Protein AF-A0A9Q0TEE4-F1 (afdb_monomer)

Nearest PDB structures (foldseek):
  4i93-assembly2_B  TM=7.986E-01  e=1.213E-07  Arabidopsis thaliana
  4i93-assembly1_A  TM=7.751E-01  e=2.037E-07  Arabidopsis thaliana
  5hu9-assembly1_A  TM=5.700E-01  e=3.978E-02  Homo sapiens
  2w5a-assembly1_A  TM=5.137E-01  e=2.697E-02  Homo sapiens
  7l26-assembly4_D  TM=6.341E-01  e=3.375E-01  Homo sapiens

pLDDT: mean 75.53, std 20.06, range [33.5, 95.44]

Structure (mmCIF, N/CA/C/O backbone):
data_AF-A0A9Q0TEE4-F1
#
_entry.id   AF-A0A9Q0TEE4-F1
#
loop_
_atom_site.group_PDB
_atom_site.id
_atom_site.type_symbol
_atom_site.l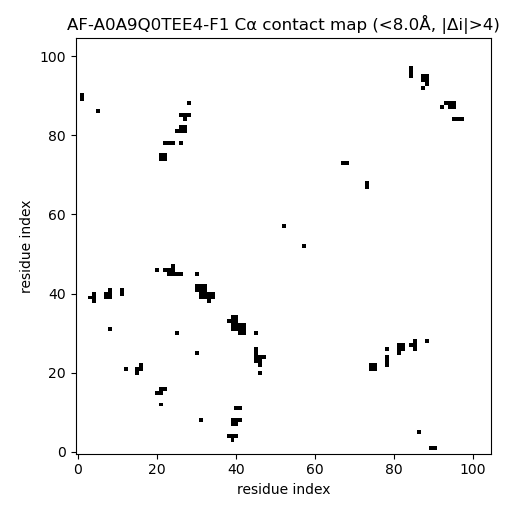abel_atom_id
_atom_site.label_alt_id
_atom_site.label_comp_id
_atom_site.label_asym_id
_atom_site.label_entity_id
_atom_site.label_seq_id
_atom_site.pdbx_PDB_ins_code
_atom_site.Cartn_x
_atom_site.Cartn_y
_atom_site.Cartn_z
_atom_site.occupancy
_atom_site.B_iso_or_equiv
_atom_site.auth_seq_id
_atom_site.auth_comp_id
_atom_site.auth_asym_id
_atom_site.auth_atom_id
_atom_site.pdbx_PDB_model_num
ATOM 1 N N . MET A 1 1 ? 1.649 -3.316 -15.349 1.00 74.81 1 MET A N 1
ATOM 2 C CA . MET A 1 1 ? 2.320 -3.959 -14.197 1.00 74.81 1 MET A CA 1
ATOM 3 C C . MET A 1 1 ? 2.510 -2.993 -13.023 1.00 74.81 1 MET A C 1
ATOM 5 O O . MET A 1 1 ? 1.834 -3.155 -12.020 1.00 74.81 1 MET A O 1
ATOM 9 N N . ARG A 1 2 ? 3.363 -1.956 -13.114 1.00 87.81 2 ARG A N 1
ATOM 10 C CA . ARG A 1 2 ? 3.638 -1.052 -11.967 1.00 87.81 2 ARG A CA 1
ATOM 11 C C . ARG A 1 2 ? 2.439 -0.177 -11.565 1.00 87.81 2 ARG A C 1
ATOM 13 O O . ARG A 1 2 ? 2.042 -0.183 -10.410 1.00 87.81 2 ARG A O 1
ATOM 20 N N . LEU A 1 3 ? 1.802 0.497 -12.526 1.00 89.00 3 LEU A N 1
ATOM 21 C CA . LEU A 1 3 ? 0.612 1.333 -12.278 1.00 89.00 3 LEU A CA 1
ATOM 22 C C . LEU A 1 3 ? -0.586 0.532 -11.747 1.00 89.00 3 LEU A C 1
ATOM 24 O O . LEU A 1 3 ? -1.297 0.990 -10.857 1.00 89.00 3 LEU A O 1
ATOM 28 N N . SER A 1 4 ? -0.786 -0.687 -12.257 1.00 88.69 4 SER A N 1
ATOM 29 C CA . SER A 1 4 ? -1.828 -1.581 -11.755 1.00 88.69 4 SER A CA 1
ATOM 30 C C . SER A 1 4 ? -1.551 -1.990 -10.307 1.00 88.69 4 SER A C 1
ATOM 32 O O . SER A 1 4 ? -2.486 -2.003 -9.515 1.00 88.69 4 SER A O 1
ATOM 34 N N . ALA A 1 5 ? -0.295 -2.242 -9.921 1.00 90.31 5 ALA A N 1
ATOM 35 C CA . ALA A 1 5 ? 0.065 -2.500 -8.524 1.00 90.31 5 ALA A CA 1
ATOM 36 C C . ALA A 1 5 ? -0.243 -1.315 -7.609 1.00 90.31 5 ALA A C 1
ATOM 38 O O . ALA A 1 5 ? -0.932 -1.495 -6.609 1.00 90.31 5 ALA A O 1
ATOM 39 N N . VAL A 1 6 ? 0.155 -0.101 -7.996 1.00 93.56 6 VAL A N 1
ATOM 40 C CA . VAL A 1 6 ? -0.167 1.122 -7.241 1.00 93.56 6 VAL A CA 1
ATOM 41 C C . VAL A 1 6 ? -1.671 1.253 -7.000 1.00 93.56 6 VAL A C 1
ATOM 43 O O . VAL A 1 6 ? -2.098 1.489 -5.871 1.00 93.56 6 VAL A O 1
ATOM 46 N N . LEU A 1 7 ? -2.483 1.061 -8.043 1.00 94.50 7 LEU A N 1
ATOM 47 C CA . LEU A 1 7 ? -3.934 1.193 -7.942 1.00 94.50 7 LEU A CA 1
ATOM 48 C C . LEU A 1 7 ? -4.553 0.155 -6.994 1.00 94.50 7 LEU A C 1
ATOM 50 O O . LEU A 1 7 ? -5.421 0.499 -6.193 1.00 94.50 7 LEU A O 1
ATOM 54 N N . HIS A 1 8 ? -4.126 -1.107 -7.069 1.00 94.12 8 HIS A N 1
ATOM 55 C CA . HIS A 1 8 ? -4.634 -2.155 -6.176 1.00 94.12 8 HIS A CA 1
ATOM 56 C C . HIS A 1 8 ? -4.228 -1.911 -4.721 1.00 94.12 8 HIS A C 1
ATOM 58 O O . HIS A 1 8 ? -5.051 -2.083 -3.824 1.00 94.12 8 HIS A O 1
ATOM 64 N N . LEU A 1 9 ? -2.998 -1.449 -4.484 1.00 94.00 9 LEU A N 1
ATOM 65 C CA . LEU A 1 9 ? -2.518 -1.116 -3.144 1.00 94.00 9 LEU A CA 1
ATOM 66 C C . LEU A 1 9 ? -3.269 0.080 -2.552 1.00 94.00 9 LEU A C 1
ATOM 68 O O . LEU A 1 9 ? -3.688 0.017 -1.398 1.00 94.00 9 LEU A O 1
ATOM 72 N N . ALA A 1 10 ? -3.518 1.125 -3.346 1.00 94.75 10 ALA A N 1
ATOM 73 C CA . ALA A 1 10 ? -4.330 2.264 -2.922 1.00 94.75 10 ALA A CA 1
ATOM 74 C C . ALA A 1 10 ? -5.752 1.827 -2.528 1.00 94.75 10 ALA A C 1
ATOM 76 O O . ALA A 1 10 ? -6.230 2.182 -1.450 1.00 94.75 10 ALA A O 1
ATOM 77 N N . LYS A 1 11 ? -6.395 0.978 -3.345 1.00 95.44 11 LYS A N 1
ATOM 78 C CA . LYS A 1 11 ? -7.716 0.399 -3.035 1.00 95.44 11 LYS A CA 1
ATOM 79 C C . LYS A 1 11 ? -7.695 -0.443 -1.757 1.00 95.44 11 LYS A C 1
ATOM 81 O O . LYS A 1 11 ? -8.635 -0.385 -0.968 1.00 95.44 11 LYS A O 1
ATOM 86 N N . ALA A 1 12 ? -6.633 -1.216 -1.531 1.00 94.38 12 ALA A N 1
ATOM 87 C CA . ALA A 1 12 ? -6.485 -2.017 -0.320 1.00 94.38 12 ALA A CA 1
ATOM 88 C C . ALA A 1 12 ? -6.349 -1.136 0.934 1.00 94.38 12 ALA A C 1
ATOM 90 O O . ALA A 1 12 ? -7.005 -1.407 1.941 1.00 94.38 12 ALA A O 1
ATOM 91 N N . LEU A 1 13 ? -5.557 -0.062 0.872 1.00 93.12 13 LEU A N 1
ATOM 92 C CA . LEU A 1 13 ? -5.407 0.896 1.974 1.00 93.12 13 LEU A CA 1
ATOM 93 C C . LEU A 1 13 ? -6.707 1.664 2.253 1.00 93.12 13 LEU A C 1
ATOM 95 O O . LEU A 1 13 ? -7.097 1.814 3.415 1.00 93.12 13 LEU A O 1
ATOM 99 N N . GLU A 1 14 ? -7.424 2.088 1.209 1.00 93.94 14 GLU A N 1
ATOM 100 C CA . GLU A 1 14 ? -8.750 2.704 1.342 1.00 93.94 14 GLU A CA 1
ATOM 101 C C . GLU A 1 14 ? -9.732 1.743 2.026 1.00 93.94 14 GLU A C 1
ATOM 103 O O . GLU A 1 14 ? -10.415 2.113 2.985 1.00 93.94 14 GLU A O 1
ATOM 108 N N . TYR A 1 15 ? -9.765 0.480 1.588 1.00 94.12 15 TYR A N 1
ATOM 109 C CA . TYR A 1 15 ? -10.594 -0.552 2.203 1.00 94.12 15 TYR A CA 1
ATOM 110 C C . TYR A 1 15 ? -10.258 -0.749 3.687 1.00 94.12 15 TYR A C 1
ATOM 112 O O . TYR A 1 15 ? -11.165 -0.779 4.523 1.00 94.12 15 TYR A O 1
ATOM 120 N N . CYS A 1 16 ? -8.971 -0.832 4.038 1.00 90.56 16 CYS A N 1
ATOM 121 C CA . CYS A 1 16 ? -8.532 -0.959 5.429 1.00 90.56 16 CYS A CA 1
ATOM 122 C C . CYS A 1 16 ? -8.998 0.237 6.268 1.00 90.56 16 CYS A C 1
ATOM 124 O O . CYS A 1 16 ? -9.577 0.052 7.342 1.00 90.56 16 CYS A O 1
ATOM 126 N N . THR A 1 17 ? -8.854 1.449 5.732 1.00 88.12 17 THR A N 1
ATOM 127 C CA . THR A 1 17 ? -9.300 2.693 6.374 1.00 88.12 17 THR A CA 1
ATOM 128 C C . THR A 1 17 ? -10.808 2.679 6.623 1.00 88.12 17 THR A C 1
ATOM 130 O O . THR A 1 17 ? -11.253 2.902 7.750 1.00 88.12 17 THR A O 1
ATOM 133 N N . ARG A 1 18 ? -11.608 2.302 5.616 1.00 89.62 18 ARG A N 1
ATOM 134 C CA . ARG A 1 18 ? -13.073 2.169 5.731 1.00 89.62 18 ARG A CA 1
ATOM 135 C C . ARG A 1 18 ? -13.511 1.104 6.739 1.00 89.62 18 ARG A C 1
ATOM 137 O O . ARG A 1 18 ? -14.613 1.192 7.273 1.00 89.62 18 ARG A O 1
ATOM 144 N N . LYS A 1 19 ? -12.670 0.104 7.013 1.00 89.50 19 LYS A N 1
ATOM 145 C CA . LYS A 1 19 ? -12.896 -0.932 8.035 1.00 89.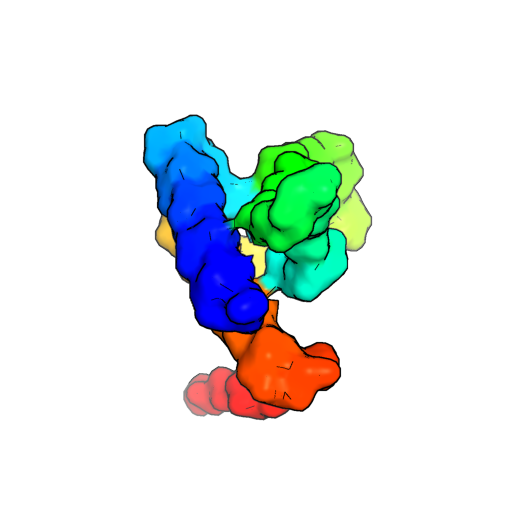50 19 LYS A CA 1
ATOM 146 C C . LYS A 1 19 ? -12.353 -0.557 9.421 1.00 89.50 19 LYS A C 1
ATOM 148 O O . LYS A 1 19 ? -12.301 -1.420 10.295 1.00 89.50 19 LYS A O 1
ATOM 153 N N . GLY A 1 20 ? -11.947 0.696 9.636 1.00 84.12 20 GLY A N 1
ATOM 154 C CA . GLY A 1 20 ? -11.409 1.170 10.917 1.00 84.12 20 GLY A CA 1
ATOM 155 C C . GLY A 1 20 ? -9.959 0.749 11.179 1.00 84.12 20 GLY A C 1
ATOM 156 O O . GLY A 1 20 ? -9.486 0.840 12.309 1.00 84.12 20 GLY A O 1
ATOM 157 N N . ARG A 1 21 ? -9.240 0.285 10.150 1.00 84.62 21 ARG A N 1
ATOM 158 C CA . ARG A 1 21 ? -7.826 -0.118 10.199 1.00 84.62 21 ARG A CA 1
ATOM 159 C C . ARG A 1 21 ? -6.977 0.846 9.369 1.00 84.62 21 ARG A C 1
ATOM 161 O O . ARG A 1 21 ? -6.389 0.463 8.367 1.00 84.62 21 ARG A O 1
ATOM 168 N N . ALA A 1 22 ? -6.959 2.115 9.771 1.00 84.12 22 ALA A N 1
ATOM 169 C CA . ALA A 1 22 ? -6.215 3.167 9.070 1.00 84.12 22 ALA A CA 1
ATOM 170 C C . ALA A 1 22 ? -4.688 3.097 9.286 1.00 84.12 22 ALA A C 1
ATOM 172 O O . ALA A 1 22 ? -3.940 3.761 8.580 1.00 84.12 22 ALA A O 1
ATOM 173 N N . LEU A 1 23 ? -4.222 2.303 10.257 1.00 84.56 23 LEU A N 1
ATOM 174 C CA . LEU A 1 23 ? -2.804 2.083 10.534 1.00 84.56 23 LEU A CA 1
ATOM 175 C C . LEU A 1 23 ? -2.277 0.882 9.751 1.00 84.56 23 LEU A C 1
ATOM 177 O O . LEU A 1 23 ? -2.869 -0.197 9.798 1.00 84.56 23 LEU A O 1
ATOM 181 N N . TYR A 1 24 ? -1.135 1.069 9.096 1.00 86.94 24 TYR A N 1
ATOM 182 C CA . TYR A 1 24 ? -0.375 0.005 8.454 1.00 86.94 24 TYR A CA 1
ATOM 183 C C . TYR A 1 24 ? 1.111 0.191 8.772 1.00 86.94 24 TYR A C 1
ATOM 185 O O . TYR A 1 24 ? 1.709 1.205 8.418 1.00 86.94 24 TYR A O 1
ATOM 193 N N . HIS A 1 25 ? 1.707 -0.783 9.448 1.00 84.38 25 HIS A N 1
ATOM 194 C CA . HIS A 1 25 ? 3.104 -0.749 9.859 1.00 84.38 25 HIS A CA 1
ATOM 195 C C . HIS A 1 25 ? 4.024 -1.235 8.736 1.00 84.38 25 HIS A C 1
ATOM 197 O O . HIS A 1 25 ? 3.739 -2.243 8.087 1.00 84.38 25 HIS A O 1
ATOM 203 N N . ASP A 1 26 ? 5.149 -0.535 8.555 1.00 82.81 26 ASP A N 1
ATOM 204 C CA . ASP A 1 26 ? 6.235 -0.945 7.655 1.00 82.81 26 ASP A CA 1
ATOM 205 C C . ASP A 1 26 ? 5.763 -1.189 6.204 1.00 82.81 26 ASP A C 1
ATOM 207 O O . ASP A 1 26 ? 6.038 -2.223 5.591 1.00 82.81 26 ASP A O 1
ATOM 211 N N . LEU A 1 27 ? 4.983 -0.247 5.656 1.00 89.69 27 LEU A N 1
ATOM 212 C CA . LEU A 1 27 ? 4.552 -0.284 4.258 1.00 89.69 27 LEU A CA 1
ATOM 213 C C . LEU A 1 27 ? 5.754 -0.034 3.332 1.00 89.69 27 LEU A C 1
ATOM 215 O O . LEU A 1 27 ? 6.272 1.076 3.262 1.00 89.69 27 LEU A O 1
ATOM 219 N N . ASN A 1 28 ? 6.175 -1.067 2.604 1.00 89.31 28 ASN A N 1
ATOM 220 C CA . ASN A 1 28 ? 7.288 -1.036 1.655 1.00 89.31 28 ASN A CA 1
ATOM 221 C C . ASN A 1 28 ? 7.057 -2.063 0.524 1.00 89.31 28 ASN A C 1
ATOM 223 O O . ASN A 1 28 ? 6.065 -2.800 0.538 1.00 89.31 28 ASN A O 1
ATOM 227 N N . ALA A 1 29 ? 7.965 -2.133 -0.455 1.00 89.75 29 ALA A N 1
ATOM 228 C CA . ALA A 1 29 ? 7.836 -3.039 -1.600 1.00 89.75 29 ALA A CA 1
ATOM 229 C C . ALA A 1 29 ? 7.711 -4.531 -1.212 1.00 89.75 29 ALA A C 1
ATOM 231 O O . ALA A 1 29 ? 7.000 -5.270 -1.887 1.00 89.75 29 ALA A O 1
ATOM 232 N N . TYR A 1 30 ? 8.310 -4.972 -0.098 1.00 89.75 30 TYR A N 1
ATOM 233 C CA . TYR A 1 30 ? 8.218 -6.359 0.388 1.00 89.75 30 TYR A CA 1
ATOM 234 C C . TYR A 1 30 ? 6.831 -6.721 0.936 1.00 89.75 30 TYR A C 1
ATOM 236 O O . TYR A 1 30 ? 6.510 -7.897 1.102 1.00 89.75 30 TYR A O 1
ATOM 244 N N . ARG A 1 31 ? 5.986 -5.725 1.227 1.00 89.88 31 ARG A N 1
ATOM 245 C CA . ARG A 1 31 ? 4.595 -5.936 1.658 1.00 89.88 31 ARG A CA 1
ATOM 246 C C . ARG A 1 31 ? 3.621 -6.107 0.491 1.00 89.88 31 ARG A C 1
ATOM 248 O O . ARG A 1 31 ? 2.443 -6.378 0.736 1.00 89.88 31 ARG A O 1
ATOM 255 N N . VAL A 1 32 ? 4.097 -5.948 -0.744 1.00 93.00 32 VAL A N 1
ATOM 256 C CA . VAL A 1 32 ? 3.333 -6.158 -1.976 1.00 93.00 32 VAL A CA 1
ATOM 257 C C . VAL A 1 32 ? 3.564 -7.587 -2.447 1.00 93.00 32 VAL A C 1
ATOM 259 O O . VAL A 1 32 ? 4.665 -7.953 -2.846 1.00 93.00 32 VAL A O 1
ATOM 262 N N . LEU A 1 33 ? 2.518 -8.398 -2.380 1.00 94.31 33 LEU A N 1
ATOM 263 C CA . LEU A 1 33 ? 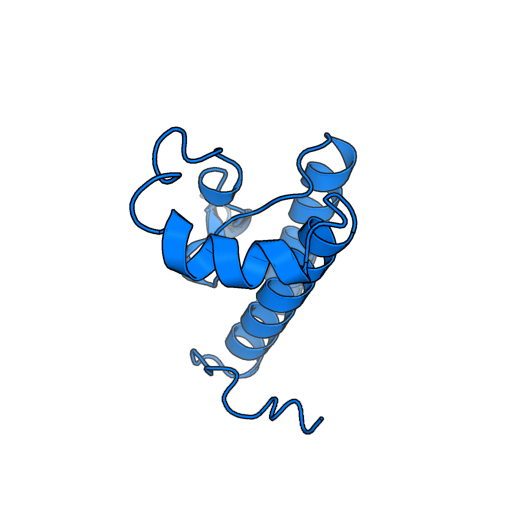2.537 -9.801 -2.777 1.00 94.31 33 LEU A CA 1
ATOM 264 C C . LEU A 1 33 ? 1.794 -9.968 -4.099 1.00 94.31 33 LEU A C 1
ATOM 266 O O . LEU A 1 33 ? 0.976 -9.127 -4.458 1.00 94.31 33 LEU A O 1
ATOM 270 N N . PHE A 1 34 ? 2.049 -11.062 -4.803 1.00 94.12 34 PHE A N 1
ATOM 271 C CA . PHE A 1 34 ? 1.311 -11.431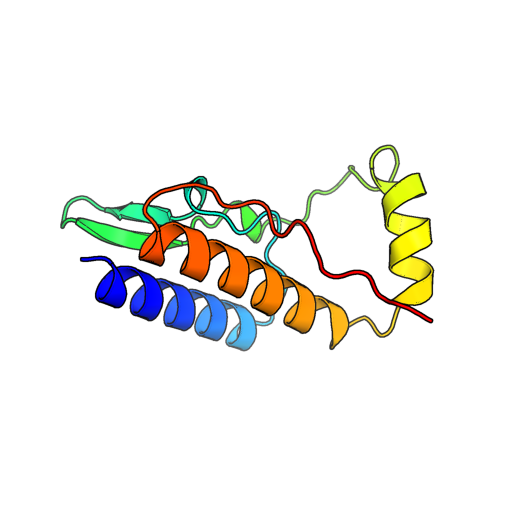 -6.006 1.00 94.12 34 PHE A CA 1
ATOM 272 C C . PHE A 1 34 ? 0.616 -12.763 -5.750 1.00 94.12 34 PHE A C 1
ATOM 274 O O . PHE A 1 34 ? 1.213 -13.656 -5.148 1.00 94.12 34 PHE A O 1
ATOM 281 N N . ASP A 1 35 ? -0.655 -12.865 -6.129 1.00 93.69 35 ASP A N 1
ATOM 282 C CA . ASP A 1 35 ? -1.368 -14.141 -6.093 1.00 93.69 35 ASP A CA 1
ATOM 283 C C . ASP A 1 35 ? -1.048 -15.008 -7.320 1.00 93.69 35 ASP A C 1
ATOM 285 O O . ASP A 1 35 ? -0.213 -14.651 -8.152 1.00 93.69 35 ASP A O 1
ATOM 289 N N . GLU A 1 36 ? -1.700 -16.167 -7.409 1.00 95.44 36 GLU A N 1
ATOM 290 C CA . GLU A 1 36 ? -1.507 -17.150 -8.484 1.00 95.44 36 GLU A CA 1
ATOM 291 C C . GLU A 1 36 ? -1.826 -16.581 -9.877 1.00 95.44 36 GLU A C 1
ATOM 293 O O . GLU A 1 36 ? -1.198 -16.970 -10.858 1.00 95.44 36 GLU A O 1
ATOM 298 N N . ASP A 1 37 ? -2.726 -15.598 -9.950 1.00 93.56 37 ASP A N 1
ATOM 299 C CA . ASP A 1 37 ? -3.103 -14.897 -11.180 1.00 93.56 37 ASP A CA 1
ATOM 300 C C . ASP A 1 37 ? -2.166 -13.713 -11.500 1.00 93.56 37 ASP A C 1
ATOM 302 O O . ASP A 1 37 ? -2.362 -12.988 -12.479 1.00 93.56 37 ASP A O 1
ATOM 306 N N . GLY A 1 38 ? -1.151 -13.467 -10.664 1.00 90.31 38 GLY A N 1
ATOM 307 C CA . GLY A 1 38 ? -0.245 -12.329 -10.795 1.00 90.31 38 GLY A CA 1
ATOM 308 C C . GLY A 1 38 ? -0.872 -10.991 -10.389 1.00 90.31 38 GLY A C 1
ATOM 309 O O . GLY A 1 38 ? -0.343 -9.930 -10.743 1.00 90.31 38 GLY A O 1
ATOM 310 N N . ASN A 1 39 ? -1.978 -11.002 -9.639 1.00 91.69 39 ASN A N 1
ATOM 311 C CA . ASN A 1 39 ? -2.599 -9.787 -9.128 1.00 91.69 39 ASN A CA 1
ATOM 312 C C . ASN A 1 39 ? -1.893 -9.300 -7.852 1.00 91.69 39 ASN A C 1
ATOM 314 O O . ASN A 1 39 ? -1.678 -10.074 -6.915 1.00 91.69 39 ASN A O 1
ATOM 318 N N . PRO A 1 40 ? -1.567 -7.999 -7.771 1.00 93.88 40 PRO A N 1
ATOM 319 C CA . PRO A 1 40 ? -0.907 -7.422 -6.609 1.00 93.88 40 PRO A CA 1
ATOM 320 C C . PRO A 1 40 ? -1.866 -7.321 -5.413 1.00 93.88 40 PRO A C 1
ATOM 322 O O . PRO A 1 40 ? -2.955 -6.750 -5.513 1.00 93.88 40 PRO A O 1
ATOM 325 N N . LYS A 1 41 ? -1.430 -7.823 -4.256 1.00 93.88 41 LYS A N 1
ATOM 326 C CA . LYS A 1 41 ? -2.140 -7.817 -2.972 1.00 93.88 41 LYS A CA 1
ATOM 327 C C . LYS A 1 41 ? -1.283 -7.194 -1.877 1.00 93.88 41 LYS A C 1
ATOM 329 O O . LYS A 1 41 ? -0.067 -7.362 -1.840 1.00 93.88 41 LYS A O 1
ATOM 334 N N . LEU A 1 42 ? -1.935 -6.491 -0.955 1.00 94.19 42 LEU A N 1
ATOM 335 C CA . LEU A 1 42 ? -1.286 -5.953 0.236 1.00 94.19 42 LEU A CA 1
ATOM 336 C C . LEU A 1 42 ? -1.279 -7.013 1.344 1.00 94.19 42 LEU A C 1
ATOM 338 O O . LEU A 1 42 ? -2.322 -7.587 1.660 1.00 94.19 42 LEU A O 1
ATOM 342 N N . SER A 1 43 ? -0.114 -7.266 1.936 1.00 93.19 43 SER A N 1
ATOM 343 C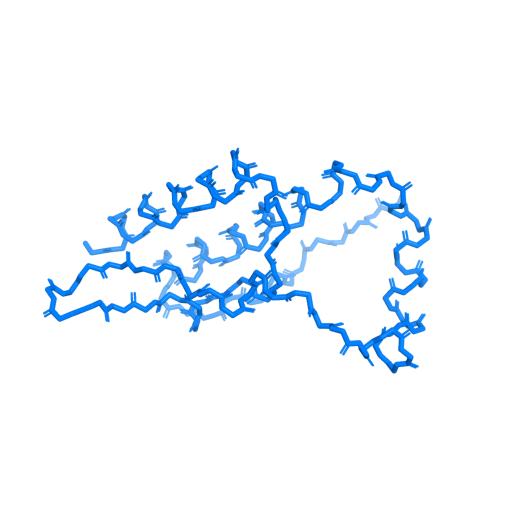 CA . SER A 1 43 ? 0.022 -8.205 3.052 1.00 93.19 43 SER A CA 1
ATOM 344 C C . SER A 1 43 ? -0.819 -7.786 4.269 1.00 93.19 43 SER A C 1
ATOM 346 O O . SER A 1 43 ? -0.861 -6.620 4.644 1.00 93.19 43 SER A O 1
ATOM 348 N N . SER A 1 44 ? -1.464 -8.729 4.958 1.00 90.06 44 SER A N 1
ATOM 349 C CA . SER A 1 44 ? -2.217 -8.420 6.184 1.00 90.06 44 SER A CA 1
ATOM 350 C C . SER A 1 44 ? -1.328 -8.222 7.416 1.00 90.06 44 SER A C 1
ATOM 352 O O . SER A 1 44 ? -1.806 -7.706 8.425 1.00 90.06 44 SER A O 1
ATOM 354 N N . PHE A 1 45 ? -0.049 -8.612 7.359 1.00 88.00 45 PHE A N 1
ATOM 355 C CA . PHE A 1 45 ? 0.861 -8.541 8.508 1.00 88.00 45 PHE A CA 1
ATOM 356 C C . PHE A 1 45 ? 1.104 -7.108 8.991 1.00 88.00 45 PHE A C 1
ATOM 358 O O . PHE A 1 45 ? 1.205 -6.891 10.194 1.00 88.00 45 PHE A O 1
ATOM 365 N N . GLY A 1 46 ? 1.122 -6.120 8.089 1.00 85.00 46 GLY A N 1
ATOM 366 C CA . GLY A 1 46 ? 1.277 -4.712 8.477 1.00 85.00 46 GLY A CA 1
ATOM 367 C C . GLY A 1 46 ? 0.070 -4.138 9.230 1.00 85.00 46 GLY A C 1
ATOM 368 O O . GLY A 1 46 ? 0.194 -3.109 9.882 1.00 85.00 46 GLY A O 1
ATOM 369 N N . LEU A 1 47 ? -1.088 -4.807 9.192 1.00 84.62 47 LEU A N 1
ATOM 370 C CA . LEU A 1 47 ? -2.290 -4.409 9.937 1.00 84.62 47 LEU A CA 1
ATOM 371 C C . LEU A 1 47 ? -2.336 -4.988 11.358 1.00 84.62 47 LEU A C 1
ATOM 373 O O . LEU A 1 47 ? -3.229 -4.638 12.134 1.00 84.62 47 LEU A O 1
ATOM 377 N N . MET A 1 48 ? -1.448 -5.927 11.693 1.00 81.94 48 MET A N 1
ATOM 378 C CA . MET A 1 48 ? -1.423 -6.526 13.023 1.00 81.94 48 MET A CA 1
ATOM 379 C C . MET A 1 48 ? -0.850 -5.512 14.011 1.00 81.94 48 MET A C 1
ATOM 381 O O . MET A 1 48 ? 0.249 -4.997 13.816 1.00 81.94 48 MET A O 1
ATOM 385 N N . LYS A 1 49 ? -1.580 -5.243 15.099 1.00 63.78 49 LYS A N 1
ATOM 386 C CA . LYS A 1 49 ? -0.999 -4.551 16.252 1.00 63.78 49 LYS A CA 1
ATOM 387 C C . LYS A 1 49 ? 0.105 -5.449 16.799 1.00 63.78 49 LYS A C 1
ATOM 389 O O . LYS A 1 49 ? -0.184 -6.562 17.235 1.00 63.78 49 LYS A O 1
ATOM 394 N N . THR A 1 50 ? 1.348 -4.983 16.794 1.00 53.91 50 THR A N 1
ATOM 395 C CA . THR A 1 50 ? 2.424 -5.610 17.567 1.00 53.91 50 THR A CA 1
ATOM 396 C C . THR A 1 50 ? 2.103 -5.449 19.049 1.00 53.91 50 THR A C 1
ATOM 398 O O . THR A 1 50 ? 2.512 -4.477 19.679 1.00 53.91 50 THR A O 1
ATOM 401 N N . ALA A 1 51 ? 1.323 -6.377 19.603 1.00 41.84 51 ALA A N 1
ATOM 402 C CA . ALA A 1 51 ? 1.163 -6.509 21.041 1.00 41.84 51 ALA A CA 1
ATOM 403 C C . ALA A 1 51 ? 2.545 -6.849 21.625 1.00 41.84 51 ALA A C 1
ATOM 405 O O . ALA A 1 51 ? 3.091 -7.911 21.330 1.00 41.84 51 ALA A O 1
ATOM 406 N N . GLY A 1 52 ? 3.139 -5.921 22.382 1.00 46.38 52 GLY A N 1
ATOM 407 C CA . GLY A 1 52 ? 4.384 -6.164 23.123 1.00 46.38 52 GLY A CA 1
ATOM 408 C C . GLY A 1 52 ? 5.661 -5.451 22.652 1.00 46.38 52 GLY A C 1
ATOM 409 O O . GLY A 1 52 ? 6.686 -5.611 23.306 1.00 46.38 52 GLY A O 1
ATOM 410 N N . MET A 1 53 ? 5.648 -4.618 21.600 1.00 42.44 53 MET A N 1
ATOM 411 C CA . MET A 1 53 ? 6.806 -3.750 21.251 1.00 42.44 53 MET A CA 1
ATOM 412 C C . MET A 1 53 ? 6.749 -2.348 21.875 1.00 42.44 53 MET A C 1
ATOM 414 O O . MET A 1 53 ? 7.468 -1.431 21.482 1.00 42.44 53 MET A O 1
ATOM 418 N N . GLU A 1 54 ? 5.924 -2.197 22.899 1.00 48.50 54 GLU A N 1
ATOM 419 C CA . GLU A 1 54 ? 5.748 -0.962 23.661 1.00 48.50 54 GLU A CA 1
ATOM 420 C C . GLU A 1 54 ? 7.022 -0.603 24.452 1.00 48.50 54 GLU A C 1
ATOM 422 O O . GLU A 1 54 ? 7.245 0.561 24.765 1.00 48.50 54 GLU A O 1
ATOM 427 N N . ASN A 1 55 ? 7.914 -1.577 24.692 1.00 44.03 55 ASN A N 1
ATOM 428 C CA . ASN A 1 55 ? 9.002 -1.428 25.664 1.00 44.03 55 ASN A CA 1
ATOM 429 C C . ASN A 1 55 ? 10.421 -1.279 25.081 1.00 44.03 55 ASN A C 1
ATOM 431 O O . ASN A 1 55 ? 11.287 -0.786 25.794 1.00 44.03 55 ASN A O 1
ATOM 435 N N . LEU A 1 56 ? 10.700 -1.652 23.821 1.00 44.44 56 LEU A N 1
ATOM 436 C CA . LEU A 1 56 ? 12.072 -1.556 23.264 1.00 44.44 56 LEU A CA 1
ATOM 437 C C . LEU A 1 56 ? 12.203 -0.600 22.070 1.00 44.44 56 LEU A C 1
ATOM 439 O O . LEU A 1 56 ? 13.156 0.167 21.993 1.00 44.44 56 LEU A O 1
ATOM 443 N N . ILE A 1 57 ? 11.216 -0.592 21.173 1.00 47.12 57 ILE A N 1
ATOM 444 C CA . ILE A 1 57 ? 11.088 0.420 20.107 1.00 47.12 57 ILE A CA 1
ATOM 445 C C . ILE A 1 57 ? 10.362 1.666 20.645 1.00 47.12 57 ILE A C 1
ATOM 447 O O . ILE A 1 57 ? 10.582 2.780 20.166 1.00 47.12 57 ILE A O 1
ATOM 451 N N . GLY A 1 58 ? 9.589 1.466 21.721 1.00 47.69 58 GLY A N 1
ATOM 452 C CA . GLY A 1 58 ? 8.879 2.469 22.500 1.00 47.69 58 GLY A CA 1
ATOM 453 C C . GLY A 1 58 ? 9.710 3.701 22.796 1.00 47.69 58 GLY A C 1
ATOM 454 O O . GLY A 1 58 ? 9.356 4.744 22.308 1.00 47.69 58 GLY A O 1
ATOM 455 N N . GLN A 1 59 ? 10.839 3.650 23.497 1.00 46.28 59 GLN A N 1
ATOM 456 C CA . GLN A 1 59 ? 11.454 4.899 23.993 1.00 46.28 59 GLN A CA 1
ATOM 457 C C . GLN A 1 59 ? 11.855 5.909 22.895 1.00 46.28 59 GLN A C 1
ATOM 459 O O . GLN A 1 59 ? 11.654 7.108 23.068 1.00 46.28 59 GLN A O 1
ATOM 464 N N . MET A 1 60 ? 12.358 5.447 21.744 1.00 48.88 60 MET A N 1
ATOM 465 C CA . MET A 1 60 ? 12.740 6.340 20.638 1.00 48.88 60 MET A CA 1
ATOM 466 C C . MET A 1 60 ? 11.534 6.762 19.788 1.00 48.88 60 MET A C 1
ATOM 468 O O . MET A 1 60 ? 11.457 7.903 19.336 1.00 48.88 60 MET A O 1
ATOM 472 N N . TRP A 1 61 ? 10.554 5.872 19.620 1.00 52.66 61 TRP A N 1
ATOM 473 C CA . TRP A 1 61 ? 9.319 6.180 18.902 1.00 52.66 61 TRP A CA 1
ATOM 474 C C . TRP A 1 61 ? 8.329 6.961 19.758 1.00 52.66 61 TRP A C 1
ATOM 476 O O 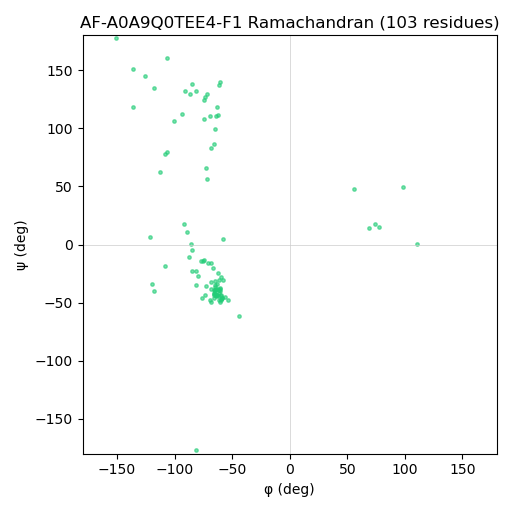. TRP A 1 61 ? 7.563 7.712 19.191 1.00 52.66 61 TRP A O 1
ATOM 486 N N . LEU A 1 62 ? 8.352 6.835 21.084 1.00 48.00 62 LEU A N 1
ATOM 487 C CA . LEU A 1 62 ? 7.496 7.509 22.064 1.00 48.00 62 LEU A CA 1
ATOM 488 C C . LEU A 1 62 ? 7.888 8.983 22.175 1.00 48.00 62 LEU A C 1
ATOM 490 O O . LEU A 1 62 ? 7.009 9.829 22.279 1.00 48.00 62 LEU A O 1
ATOM 494 N N . LEU A 1 63 ? 9.185 9.294 22.056 1.00 50.78 63 LEU A N 1
ATOM 495 C CA . LEU A 1 63 ? 9.676 10.669 21.929 1.00 50.78 63 LEU A CA 1
ATOM 496 C C . LEU A 1 63 ? 9.192 11.328 20.630 1.00 50.78 63 LEU A C 1
ATOM 498 O O . LEU A 1 63 ? 8.700 12.452 20.673 1.00 50.78 63 LEU A O 1
ATOM 502 N N . LEU A 1 64 ? 9.245 10.623 19.492 1.00 53.38 64 LEU A N 1
ATOM 503 C CA . LEU A 1 64 ? 8.627 11.110 18.251 1.00 53.38 64 LEU A CA 1
ATOM 504 C C . LEU A 1 64 ? 7.094 11.181 18.382 1.00 53.38 64 LEU A C 1
ATOM 506 O O . LEU A 1 64 ? 6.482 12.189 18.049 1.00 53.38 64 LEU A O 1
ATOM 510 N N . LEU A 1 65 ? 6.465 10.142 18.924 1.00 50.16 65 LEU A N 1
ATOM 511 C CA . LEU A 1 65 ? 5.021 10.006 19.094 1.00 50.16 65 LEU A CA 1
ATOM 512 C C . LEU A 1 65 ? 4.463 11.114 19.987 1.00 50.16 65 LEU A C 1
ATOM 514 O O . LEU A 1 65 ? 3.410 11.646 19.657 1.00 50.16 65 LEU A O 1
ATOM 518 N N . GLN A 1 66 ? 5.164 11.537 21.046 1.00 44.38 66 GLN A N 1
ATOM 519 C CA . GLN A 1 66 ? 4.741 12.656 21.896 1.00 44.38 66 GLN A CA 1
ATOM 520 C C . GLN A 1 66 ? 4.629 13.989 21.141 1.00 44.38 66 GLN A C 1
ATOM 522 O O . GLN A 1 66 ? 3.730 14.767 21.455 1.00 44.38 66 GLN A O 1
ATOM 527 N N . SER A 1 67 ? 5.431 14.229 20.098 1.00 44.06 67 SER A N 1
ATOM 528 C CA . SER A 1 67 ? 5.246 15.380 19.194 1.00 44.06 67 SER A CA 1
ATOM 529 C C . SER A 1 67 ? 4.071 15.213 18.216 1.00 44.06 67 SER A C 1
ATOM 531 O O . SER A 1 67 ? 3.619 16.187 17.618 1.00 44.06 67 SER A O 1
ATOM 533 N N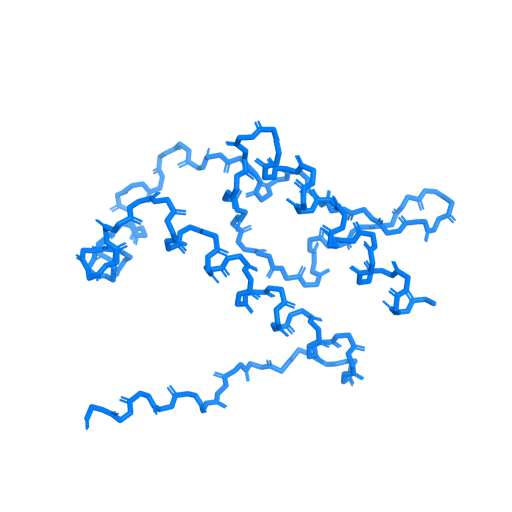 . PHE A 1 68 ? 3.542 13.998 18.073 1.00 46.84 68 PHE A N 1
ATOM 534 C CA . PHE A 1 68 ? 2.601 13.587 17.029 1.00 46.84 68 PHE A CA 1
ATOM 535 C C . PHE A 1 68 ? 1.255 13.039 17.567 1.00 46.84 68 PHE A C 1
ATOM 537 O O . PHE A 1 68 ? 0.414 12.581 16.792 1.00 46.84 68 PHE A O 1
ATOM 544 N N . LEU A 1 69 ? 0.989 13.106 18.879 1.00 43.75 69 LEU A N 1
ATOM 545 C CA . LEU A 1 69 ? -0.211 12.577 19.561 1.00 43.75 69 LEU A CA 1
ATOM 546 C C . LEU A 1 69 ? -1.513 13.374 19.277 1.00 43.75 69 LEU A C 1
ATOM 548 O O . LEU A 1 69 ? -2.238 13.792 20.176 1.00 43.75 69 LEU A O 1
ATOM 552 N N . ARG A 1 70 ? -1.886 13.523 18.002 1.00 45.12 70 ARG A N 1
ATOM 553 C CA . ARG A 1 70 ? -3.284 13.686 17.555 1.00 45.12 70 ARG A CA 1
ATOM 554 C C . ARG A 1 70 ? -3.694 12.385 16.861 1.00 45.12 70 ARG A C 1
ATOM 556 O O . ARG A 1 70 ? -3.701 12.280 15.635 1.00 45.12 70 ARG A O 1
ATOM 563 N N . ALA A 1 71 ? -3.999 11.385 17.689 1.00 50.16 71 ALA A N 1
ATOM 564 C CA . ALA A 1 71 ? -3.951 9.934 17.450 1.00 50.16 71 ALA A CA 1
ATOM 565 C C . ALA A 1 71 ? -4.774 9.325 16.281 1.00 50.16 71 ALA A C 1
ATOM 567 O O . ALA A 1 71 ? -4.776 8.110 16.119 1.00 50.16 71 ALA A O 1
ATOM 568 N N . GLY A 1 72 ? -5.440 10.122 15.440 1.00 48.88 72 GLY A N 1
ATOM 569 C CA . GLY A 1 72 ? -6.133 9.645 14.228 1.00 48.88 72 GLY A CA 1
ATOM 570 C C . GLY A 1 72 ? -5.615 10.248 12.918 1.00 48.88 72 GLY A C 1
ATOM 571 O O . GLY A 1 72 ? -5.572 9.565 11.895 1.00 48.88 72 GLY A O 1
ATOM 572 N N . ARG A 1 73 ? -5.175 11.515 12.937 1.00 49.00 73 ARG A N 1
ATOM 573 C CA . ARG A 1 73 ? -4.648 12.190 11.738 1.00 49.00 73 ARG A CA 1
ATOM 574 C C . ARG A 1 73 ? -3.239 11.717 11.403 1.00 49.00 73 ARG A C 1
ATOM 576 O O . ARG A 1 73 ? -2.993 11.314 10.273 1.00 49.00 73 ARG A O 1
ATOM 583 N N . VAL A 1 74 ? -2.368 11.634 12.408 1.00 53.91 74 VAL A N 1
ATOM 584 C CA . VAL A 1 74 ? -0.959 11.271 12.188 1.00 53.91 74 VAL A CA 1
ATOM 585 C C . VAL A 1 74 ? -0.782 9.815 11.740 1.00 53.91 74 VAL A C 1
ATOM 587 O O . VAL A 1 74 ? 0.078 9.508 10.920 1.00 53.91 74 VAL A O 1
ATOM 590 N N . ALA A 1 75 ? -1.662 8.922 12.200 1.00 64.81 75 ALA A N 1
ATOM 591 C CA . ALA A 1 75 ? -1.734 7.537 11.738 1.00 64.81 75 ALA A CA 1
ATOM 592 C C . ALA A 1 75 ? -1.934 7.434 10.216 1.00 64.81 75 ALA A C 1
ATOM 594 O O . ALA A 1 75 ? -1.261 6.657 9.543 1.00 64.81 75 ALA A O 1
ATOM 595 N N . THR A 1 76 ? -2.847 8.247 9.682 1.00 73.06 76 THR A N 1
ATOM 596 C CA . THR A 1 76 ? -3.187 8.253 8.257 1.00 73.06 76 THR A CA 1
ATOM 597 C C . THR A 1 76 ? -2.069 8.904 7.442 1.00 73.06 76 THR A C 1
ATOM 599 O O . THR A 1 76 ? -1.655 8.364 6.421 1.00 73.06 76 THR A O 1
ATOM 602 N N . GLU A 1 77 ? -1.520 10.023 7.919 1.00 80.88 77 GLU A N 1
ATOM 603 C CA . GLU A 1 77 ? -0.424 10.746 7.257 1.00 80.88 77 GLU A CA 1
ATOM 604 C C . GLU A 1 77 ? 0.846 9.890 7.123 1.00 80.88 77 GLU A C 1
ATOM 606 O O . GLU A 1 77 ? 1.480 9.895 6.067 1.00 80.88 77 GLU A O 1
ATOM 611 N N . SER A 1 78 ? 1.178 9.085 8.140 1.00 81.12 78 SER A N 1
ATOM 612 C CA . SER A 1 78 ? 2.324 8.167 8.091 1.00 81.12 78 SER A CA 1
ATOM 613 C C . SER A 1 78 ? 2.172 7.095 7.006 1.00 81.12 78 SER A C 1
ATOM 615 O O . SER A 1 78 ? 3.118 6.849 6.257 1.00 81.12 78 SER A O 1
ATOM 617 N N . VAL A 1 79 ? 0.983 6.499 6.865 1.00 87.31 79 VAL A N 1
ATOM 618 C CA . VAL A 1 79 ? 0.712 5.501 5.815 1.00 87.31 79 VAL A CA 1
ATOM 619 C C . VAL A 1 79 ? 0.810 6.130 4.424 1.00 87.31 79 VAL A C 1
ATOM 621 O O . VAL A 1 79 ? 1.364 5.515 3.513 1.00 87.31 79 VAL A O 1
ATOM 624 N N . ILE A 1 80 ? 0.334 7.369 4.259 1.00 89.94 80 ILE A N 1
ATOM 625 C CA . ILE A 1 80 ? 0.453 8.114 2.997 1.00 89.94 80 ILE A CA 1
ATOM 626 C C . ILE A 1 80 ? 1.920 8.421 2.666 1.00 89.94 80 ILE A C 1
ATOM 628 O O . ILE A 1 80 ? 2.327 8.256 1.515 1.00 89.94 80 ILE A O 1
ATOM 632 N N . TYR A 1 81 ? 2.735 8.797 3.655 1.00 88.44 81 TYR A N 1
ATOM 633 C CA . TYR A 1 81 ? 4.169 9.018 3.455 1.00 88.44 81 TYR A CA 1
ATOM 634 C C . TYR A 1 81 ? 4.884 7.745 2.974 1.00 88.44 81 TYR A C 1
ATOM 636 O O . TYR A 1 81 ? 5.577 7.770 1.955 1.00 88.44 81 TYR A O 1
ATOM 644 N N . SER A 1 82 ? 4.663 6.611 3.647 1.00 89.19 82 SER A N 1
ATOM 645 C CA . SER A 1 82 ? 5.241 5.320 3.244 1.00 89.19 82 SER A CA 1
ATOM 646 C C . SER A 1 82 ? 4.718 4.833 1.888 1.00 89.19 82 SER A C 1
ATOM 648 O O . SER A 1 82 ? 5.441 4.203 1.116 1.00 89.19 82 SER A O 1
ATOM 650 N N . PHE A 1 83 ? 3.471 5.156 1.542 1.00 92.81 83 PHE A N 1
ATOM 651 C CA . PHE A 1 83 ? 2.962 4.910 0.196 1.00 92.81 83 PHE A CA 1
ATOM 652 C C . PHE A 1 83 ? 3.726 5.742 -0.847 1.00 92.81 83 PHE A C 1
ATOM 654 O O . PHE A 1 83 ? 4.059 5.232 -1.914 1.00 92.81 83 PHE A O 1
ATOM 661 N N . GLY A 1 84 ? 4.084 6.988 -0.522 1.00 91.88 84 GLY A N 1
ATOM 662 C CA . GLY A 1 84 ? 4.938 7.841 -1.351 1.00 91.88 84 GLY A CA 1
ATOM 663 C C . GLY A 1 84 ? 6.326 7.247 -1.612 1.00 91.88 84 GLY A C 1
ATOM 664 O O . GLY A 1 84 ? 6.777 7.233 -2.757 1.00 91.88 84 GLY A O 1
ATOM 665 N N . THR A 1 85 ? 6.984 6.680 -0.598 1.00 89.69 85 THR A N 1
ATOM 666 C CA . THR A 1 85 ? 8.276 5.994 -0.801 1.00 89.69 85 THR A CA 1
ATOM 667 C C . THR A 1 85 ? 8.121 4.747 -1.674 1.00 89.69 85 THR A C 1
ATOM 669 O O . THR A 1 85 ? 8.944 4.494 -2.547 1.00 89.69 85 THR A O 1
ATOM 672 N N . LEU A 1 86 ? 7.012 4.015 -1.530 1.00 90.94 86 LEU A N 1
ATOM 673 C CA . LEU A 1 86 ? 6.691 2.867 -2.383 1.00 90.94 86 LEU A CA 1
ATOM 674 C C . LEU A 1 86 ? 6.457 3.281 -3.851 1.00 90.94 86 LEU A C 1
ATOM 676 O O . LEU A 1 86 ? 6.848 2.557 -4.768 1.00 90.94 86 LEU A O 1
ATOM 680 N N . LEU A 1 87 ? 5.875 4.461 -4.098 1.00 92.38 87 LEU A N 1
ATOM 681 C CA . LEU A 1 87 ? 5.776 5.029 -5.447 1.00 92.38 87 LEU A CA 1
ATOM 682 C C . LEU A 1 87 ? 7.157 5.313 -6.044 1.00 92.38 87 LEU A C 1
ATOM 684 O O . LEU A 1 87 ? 7.381 4.991 -7.211 1.00 92.38 87 LEU A O 1
ATOM 688 N N . LEU A 1 88 ? 8.081 5.880 -5.263 1.00 90.94 88 LEU A N 1
ATOM 689 C CA . LEU A 1 88 ? 9.457 6.124 -5.710 1.00 90.94 88 LEU A CA 1
ATOM 690 C C . LEU A 1 88 ? 10.165 4.817 -6.073 1.00 90.94 88 LEU A C 1
ATOM 692 O O . LEU A 1 88 ? 10.814 4.743 -7.121 1.00 90.94 88 LEU A O 1
ATOM 696 N N . ASP A 1 89 ? 9.977 3.775 -5.267 1.00 90.81 89 ASP A N 1
ATOM 697 C CA . ASP A 1 89 ? 10.538 2.451 -5.531 1.00 90.81 89 ASP A CA 1
ATOM 698 C C . ASP A 1 89 ? 9.992 1.861 -6.837 1.00 90.81 89 ASP A C 1
ATOM 700 O O . ASP A 1 89 ? 10.745 1.366 -7.681 1.00 90.81 89 ASP A O 1
ATOM 704 N N . LEU A 1 90 ? 8.679 1.967 -7.057 1.00 90.00 90 LEU A N 1
ATOM 705 C CA . LEU A 1 90 ? 8.045 1.480 -8.281 1.00 90.00 90 LEU A CA 1
ATOM 706 C C . LEU A 1 90 ? 8.444 2.295 -9.513 1.00 90.00 90 LEU A C 1
ATOM 708 O O . LEU A 1 90 ? 8.624 1.715 -10.583 1.00 90.00 90 LEU A O 1
ATOM 712 N N . LEU A 1 91 ? 8.590 3.613 -9.404 1.00 90.25 91 LEU A N 1
ATOM 713 C CA . LEU A 1 91 ? 9.002 4.460 -10.526 1.00 90.25 91 LEU A CA 1
ATOM 714 C C . LEU A 1 91 ? 10.466 4.210 -10.900 1.00 90.25 91 LEU A C 1
ATOM 716 O O . LEU A 1 91 ? 10.770 3.971 -12.070 1.00 90.25 91 LEU A O 1
ATOM 720 N N . SER A 1 92 ? 11.359 4.191 -9.913 1.00 89.62 92 SER A N 1
ATOM 721 C CA . SER A 1 92 ? 12.803 4.058 -10.132 1.00 89.62 92 SER A CA 1
ATOM 722 C C . SER A 1 92 ? 13.272 2.616 -10.354 1.00 89.62 92 SER A C 1
ATOM 724 O O . SER A 1 92 ? 14.323 2.393 -10.955 1.00 89.62 92 SER A O 1
ATOM 726 N N . GLY A 1 93 ? 12.509 1.626 -9.882 1.00 89.75 93 GLY A N 1
ATOM 727 C CA . GLY A 1 93 ? 12.937 0.228 -9.835 1.00 89.75 93 GLY A CA 1
ATOM 728 C C . GLY A 1 93 ? 14.056 -0.043 -8.821 1.00 89.75 93 GLY A C 1
ATOM 729 O O . GLY A 1 93 ? 14.698 -1.088 -8.907 1.00 89.75 93 GLY A O 1
ATOM 730 N N . LYS A 1 94 ? 14.323 0.887 -7.897 1.00 88.50 94 LYS A N 1
ATOM 731 C CA . LYS A 1 94 ? 15.339 0.783 -6.842 1.00 88.50 94 LYS A CA 1
ATOM 732 C C . LYS A 1 94 ? 14.744 1.273 -5.531 1.00 88.50 94 LYS A C 1
ATOM 734 O O . LYS A 1 94 ? 13.895 2.151 -5.552 1.00 88.50 94 LYS A O 1
ATOM 739 N N . HIS A 1 95 ? 15.220 0.759 -4.401 1.00 85.00 95 HIS A N 1
ATOM 740 C CA . HIS A 1 95 ? 14.831 1.335 -3.121 1.00 85.00 95 HIS A CA 1
ATOM 741 C C . HIS A 1 95 ? 15.554 2.670 -2.919 1.00 85.00 95 HIS A C 1
ATOM 743 O O . HIS A 1 95 ? 16.775 2.679 -2.735 1.00 85.00 95 HIS A O 1
ATOM 749 N N . ILE A 1 96 ? 14.826 3.785 -3.022 1.00 81.25 96 ILE A N 1
ATOM 750 C CA . ILE A 1 96 ? 15.394 5.126 -2.837 1.00 81.25 96 ILE A CA 1
ATOM 751 C C . ILE A 1 96 ? 15.042 5.586 -1.421 1.00 81.25 96 ILE A C 1
ATOM 753 O O . ILE A 1 96 ? 13.884 5.932 -1.173 1.00 81.25 96 ILE A O 1
ATOM 757 N N . PRO A 1 97 ? 16.005 5.613 -0.480 1.00 69.75 97 PRO A N 1
ATOM 758 C CA . PRO A 1 97 ? 15.741 6.180 0.829 1.00 69.75 97 PRO A CA 1
ATOM 759 C C . PRO A 1 97 ? 15.374 7.660 0.651 1.00 69.75 97 PRO A C 1
ATOM 761 O O . PRO A 1 97 ? 16.037 8.355 -0.125 1.00 69.75 97 PRO A O 1
ATOM 764 N N . PRO A 1 98 ? 14.352 8.174 1.355 1.00 65.12 98 PRO A N 1
ATOM 765 C CA . PRO A 1 98 ? 14.039 9.597 1.361 1.00 65.12 98 PRO A CA 1
ATOM 766 C C . PRO A 1 98 ? 15.102 10.353 2.176 1.00 65.12 98 PRO A C 1
ATOM 768 O O . PRO A 1 98 ? 14.849 10.876 3.257 1.00 65.12 98 PRO A O 1
ATOM 771 N N . SER A 1 99 ? 16.340 10.376 1.690 1.00 63.88 99 SER A N 1
ATOM 772 C CA . SER A 1 99 ? 17.363 11.312 2.133 1.00 63.88 99 SER A CA 1
ATOM 773 C C . SER A 1 99 ? 17.018 12.676 1.536 1.00 63.88 99 SER A C 1
ATOM 775 O O . SER A 1 99 ? 16.894 12.771 0.318 1.00 63.88 99 SER A O 1
ATOM 777 N N . HIS A 1 100 ? 16.887 13.700 2.389 1.00 51.62 100 HIS A N 1
ATOM 778 C CA . HIS A 1 100 ? 16.591 15.115 2.083 1.00 51.62 100 HIS A CA 1
ATOM 779 C C . HIS A 1 100 ? 15.139 15.605 2.235 1.00 51.62 100 HIS A C 1
ATOM 781 O O . HIS A 1 100 ? 14.649 16.366 1.406 1.00 51.62 100 HIS A O 1
ATOM 787 N N . VAL A 1 101 ? 14.495 15.323 3.370 1.00 47.91 101 VAL A N 1
ATOM 788 C CA . VAL A 1 101 ? 13.586 16.324 3.963 1.00 47.91 101 VAL A CA 1
ATOM 789 C C . VAL A 1 101 ? 14.279 16.901 5.190 1.00 47.91 101 VAL A C 1
ATOM 791 O O . VAL A 1 101 ? 14.037 16.491 6.323 1.00 47.91 101 VAL A O 1
ATOM 794 N N . SER A 1 102 ? 15.208 17.829 4.956 1.00 35.97 102 SER A N 1
ATOM 795 C CA . SER A 1 102 ? 15.667 18.730 6.007 1.00 35.97 102 SER A CA 1
ATOM 796 C C . SER A 1 102 ? 14.465 19.583 6.392 1.00 35.97 102 SER A C 1
ATOM 798 O O . SER A 1 102 ? 14.116 20.523 5.678 1.00 35.97 102 SER A O 1
ATOM 800 N N . VAL A 1 103 ? 13.794 19.234 7.488 1.00 41.91 103 VAL A N 1
ATOM 801 C CA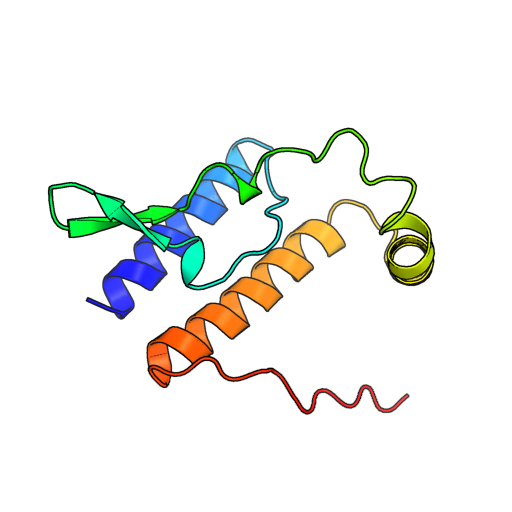 . VAL A 1 103 ? 12.866 20.148 8.153 1.00 41.91 103 VAL A CA 1
ATOM 802 C C . VAL A 1 103 ? 13.739 21.250 8.745 1.00 41.91 103 VAL A C 1
ATOM 804 O O . VAL A 1 103 ? 14.173 21.165 9.889 1.00 41.91 103 VAL A O 1
ATOM 807 N N . HIS A 1 104 ? 14.091 22.242 7.929 1.00 33.50 104 HIS A N 1
ATOM 808 C CA . HIS A 1 104 ? 14.601 23.497 8.453 1.00 33.50 104 HIS A CA 1
ATOM 809 C C . HIS A 1 104 ? 13.454 24.121 9.257 1.00 33.50 104 HIS A C 1
ATOM 811 O O . HIS A 1 104 ? 12.408 24.444 8.694 1.00 33.50 104 HIS A O 1
ATOM 817 N N . HIS A 1 105 ? 13.632 24.145 10.580 1.00 35.19 105 HIS A N 1
ATOM 818 C CA . HIS A 1 105 ? 12.909 25.035 11.486 1.00 35.19 105 HIS A CA 1
ATOM 819 C C . HIS A 1 105 ? 13.179 26.492 11.118 1.00 35.19 105 HIS A C 1
ATOM 821 O O . HIS A 1 105 ? 14.334 26.787 10.729 1.00 35.19 105 HIS A O 1
#

Secondary structure (DSSP, 8-state):
-HHHHHHHHHHHHHHHHHTT----SS-SGGGEEE-TT--EEE-SGGGS--TTTTTTTHHHHHHHHHHH--TTHHHHHHHHHHHHHHHHHHHHSS-----------

Organism: NCBI:txid2511006

Solvent-accessible surface area (backbone atoms only — not comparable to full-a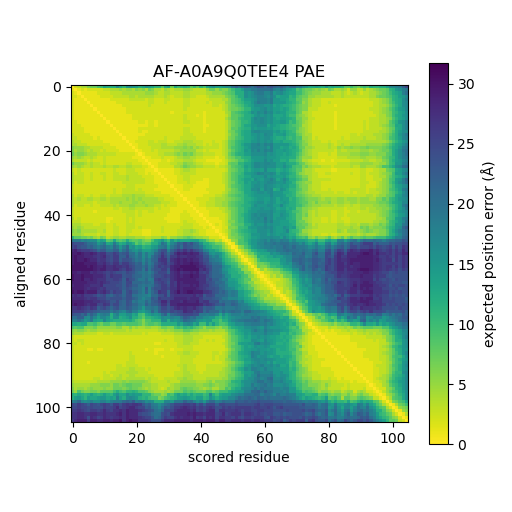tom values): 6331 Å² total; per-residue (Å²): 111,66,69,59,37,53,53,41,44,52,52,51,51,51,51,31,36,77,72,76,45,49,52,52,51,83,60,44,72,89,40,55,44,64,51,97,87,66,49,56,40,70,55,68,71,32,60,54,79,73,83,79,52,69,76,76,60,20,68,68,48,47,61,55,40,67,80,47,74,53,83,64,60,49,44,43,52,52,40,53,51,34,49,51,47,38,49,49,23,60,74,70,74,44,90,64,76,87,80,82,76,79,78,78,126

InterPro domains:
  IPR000719 Protein kinase domain [PS50011] (1-105)
  IPR001245 Serine-threonine/tyrosine-protein kinase, catalytic domain [PF07714] (3-99)
  IPR011009 Protein kinase-like domain superfamily [SSF56112] (2-96)
  IPR045845 Serine/threonine-protein kinase BSK [PTHR45863] (1-101)

Mean predicted aligned error: 10.51 Å

Radius of gyration: 15.12 Å; Cα contacts (8 Å, |Δi|>4): 76; chains: 1; bounding box: 30×42×40 Å

Foldseek 3Di:
DLVQLLVQVVVQCVVCVVVVQNAFAPQAPVQWDADPVRHTDGHCPRSDDPPPPCPPVVPVVVVVVVVVPPPPPSRNVVVVVSSVQRSVCSVVVHNDPPDDPPPDD

Sequence (105 aa):
MRLSAVLHLAKALEYCTRKGRALYHDLNAYRVLFDEDGNPKLSSFGLMKTAGMENLIGQMWLLLLQSFLRAGRVATESVIYSFGTLLLDLLSGKHIPPSHVSVHH